Protein AF-A0A9P0D2A8-F1 (afdb_monomer_lite)

Foldseek 3Di:
DDDPDVVNVVQLQQKKKKFFPVDPQSFADPVRVVLLVVQVVVVLVVQVVVCVVPVDDRWDWDDWDDDPRIIITGTPDVVNVVVCQVVQQVDCSDDPTRIGMDRPVPRPDPPPDPDDDDDPDDD

Organism: NCBI:txid3402493

Structure (mmCIF, N/CA/C/O backbone):
data_AF-A0A9P0D2A8-F1
#
_entry.id   AF-A0A9P0D2A8-F1
#
loop_
_atom_site.group_PDB
_atom_site.id
_atom_site.type_symbol
_atom_site.label_atom_id
_atom_site.label_alt_id
_atom_site.label_comp_id
_atom_site.label_asym_id
_atom_site.label_entity_id
_atom_site.label_seq_id
_atom_site.pdbx_PDB_ins_code
_atom_site.Cartn_x
_atom_site.Cartn_y
_atom_site.Cartn_z
_atom_site.occupancy
_atom_site.B_iso_or_equiv
_atom_site.auth_seq_id
_atom_site.auth_comp_id
_atom_site.auth_asym_id
_atom_site.auth_atom_id
_atom_site.pdbx_PDB_model_num
ATOM 1 N N . MET A 1 1 ? -17.948 19.117 -19.588 1.00 36.69 1 MET A N 1
ATOM 2 C CA . MET A 1 1 ? -17.422 17.749 -19.783 1.00 36.69 1 MET A CA 1
ATOM 3 C C . MET A 1 1 ? -15.926 17.794 -19.512 1.00 36.69 1 MET A C 1
ATOM 5 O O . MET A 1 1 ? -15.198 18.329 -20.334 1.00 36.69 1 MET A O 1
ATOM 9 N N . TYR A 1 2 ? -15.472 17.371 -18.329 1.00 42.59 2 TYR A N 1
ATOM 10 C CA . TYR A 1 2 ? -14.039 17.360 -18.018 1.00 42.59 2 TYR A CA 1
ATOM 11 C C . TYR A 1 2 ? -13.408 16.142 -18.688 1.00 42.59 2 TYR A C 1
ATOM 13 O O . TYR A 1 2 ? -13.686 15.008 -18.305 1.00 42.59 2 TYR A O 1
ATOM 21 N N . GLY A 1 3 ? -12.615 16.395 -19.729 1.00 40.88 3 GLY A N 1
ATOM 22 C CA . GLY A 1 3 ? -11.822 15.373 -20.392 1.00 40.88 3 GLY A CA 1
ATOM 23 C C . GLY A 1 3 ? -10.875 14.740 -19.384 1.00 40.88 3 GLY A C 1
ATOM 24 O O . GLY A 1 3 ? -10.001 15.411 -18.837 1.00 40.88 3 GLY A O 1
ATOM 25 N N . ILE A 1 4 ? -11.061 13.448 -19.130 1.00 48.88 4 ILE A N 1
ATOM 26 C CA . ILE A 1 4 ? -10.043 12.631 -18.484 1.00 48.88 4 ILE A CA 1
ATOM 27 C C . ILE A 1 4 ? -8.874 12.630 -19.465 1.00 48.88 4 ILE A C 1
ATOM 29 O O . ILE A 1 4 ? -8.938 12.004 -20.521 1.00 48.88 4 ILE A O 1
ATOM 33 N N . SER A 1 5 ? -7.844 13.420 -19.166 1.00 49.03 5 SER A N 1
ATOM 34 C CA . SER A 1 5 ? -6.604 13.418 -19.934 1.00 49.03 5 SER A CA 1
ATOM 35 C C . SER A 1 5 ? -6.111 11.974 -20.017 1.00 49.03 5 SER A C 1
ATOM 37 O O . SER A 1 5 ? -5.998 11.306 -18.991 1.00 49.03 5 SER A O 1
ATOM 39 N N . TYR A 1 6 ? -5.827 11.471 -21.220 1.00 51.53 6 TYR A N 1
ATOM 40 C CA . TYR A 1 6 ? -5.400 10.082 -21.443 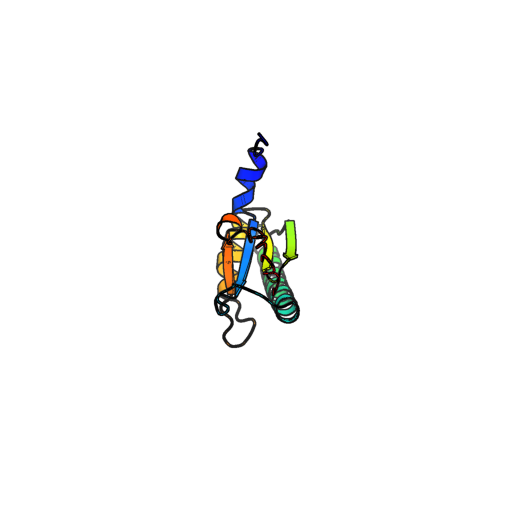1.00 51.53 6 TYR A CA 1
ATOM 41 C C . TYR A 1 6 ? -4.199 9.671 -20.566 1.00 51.53 6 TYR A C 1
ATOM 43 O O . TYR A 1 6 ? -4.053 8.502 -20.217 1.00 51.53 6 TYR A O 1
ATOM 51 N N . LYS A 1 7 ? -3.382 10.643 -20.131 1.00 51.72 7 LYS A N 1
ATOM 52 C CA . LYS A 1 7 ? -2.278 10.447 -19.176 1.00 51.72 7 LYS A CA 1
ATOM 53 C C . LYS A 1 7 ? -2.741 10.069 -17.758 1.00 51.72 7 LYS A C 1
ATOM 55 O O . LYS A 1 7 ? -2.049 9.315 -17.080 1.00 51.72 7 LYS A O 1
ATOM 60 N N . ASP A 1 8 ? -3.898 10.549 -17.306 1.00 52.25 8 ASP A N 1
ATOM 61 C CA . ASP A 1 8 ? -4.460 10.208 -15.989 1.00 52.25 8 ASP A CA 1
ATOM 62 C C . ASP A 1 8 ? -5.096 8.814 -15.987 1.00 52.25 8 ASP A C 1
ATOM 64 O O . ASP A 1 8 ? -4.896 8.047 -15.047 1.00 52.25 8 ASP A O 1
ATOM 68 N N . ALA A 1 9 ? -5.783 8.436 -17.070 1.00 54.41 9 ALA A N 1
ATOM 69 C CA . ALA A 1 9 ? -6.305 7.076 -17.230 1.00 54.41 9 ALA A CA 1
ATOM 70 C C . ALA A 1 9 ? -5.166 6.042 -17.286 1.00 54.41 9 ALA A C 1
ATOM 72 O O . ALA A 1 9 ? -5.228 4.998 -16.636 1.00 54.41 9 ALA A O 1
ATOM 73 N N . ALA A 1 10 ? -4.082 6.376 -17.994 1.00 54.44 10 ALA A N 1
ATOM 74 C CA . ALA A 1 10 ? -2.897 5.534 -18.098 1.00 54.44 10 ALA A CA 1
ATOM 75 C C . ALA A 1 10 ? -2.065 5.461 -16.808 1.00 54.44 10 ALA A C 1
ATOM 77 O O . ALA A 1 10 ? -1.194 4.616 -16.726 1.00 54.44 10 ALA A O 1
ATOM 78 N N . THR A 1 11 ? -2.301 6.295 -15.794 1.00 61.19 11 THR A N 1
ATOM 79 C CA . THR A 1 11 ? -1.578 6.211 -14.506 1.00 61.19 11 THR A CA 1
ATOM 80 C C . THR A 1 11 ? -2.476 5.801 -13.342 1.00 61.19 11 THR A C 1
ATOM 82 O O . THR A 1 11 ? -1.984 5.572 -12.239 1.00 61.19 11 THR A O 1
ATOM 85 N N . SER A 1 12 ? -3.786 5.638 -13.571 1.00 62.78 12 SER A N 1
ATOM 86 C CA . SER A 1 12 ? -4.730 5.193 -12.537 1.00 62.78 12 SER A CA 1
ATOM 87 C C . SER A 1 12 ? -4.403 3.795 -12.014 1.00 62.78 12 SER A C 1
ATOM 89 O O . SER A 1 12 ? -4.490 3.545 -10.817 1.00 62.78 12 SER A O 1
ATOM 91 N N . HIS A 1 13 ? -3.923 2.895 -12.879 1.00 69.12 13 HIS A N 1
ATOM 92 C CA . HIS A 1 13 ? -3.556 1.535 -12.473 1.00 69.12 13 HIS A CA 1
ATOM 93 C C . HIS A 1 13 ? -2.313 1.474 -11.566 1.00 69.12 13 HIS A C 1
ATOM 95 O O . HIS A 1 13 ? -2.138 0.484 -10.856 1.00 69.12 13 HIS A O 1
ATOM 101 N N . LEU A 1 14 ? -1.494 2.533 -11.555 1.00 75.69 14 LEU A N 1
ATOM 102 C CA . LEU A 1 14 ? -0.335 2.696 -10.670 1.00 75.69 14 LEU A CA 1
ATOM 103 C C . LEU A 1 14 ? -0.719 3.291 -9.306 1.00 75.69 14 LEU A C 1
ATOM 105 O O . LEU A 1 14 ? 0.092 3.293 -8.378 1.00 75.69 14 LEU A O 1
ATOM 109 N N . LYS A 1 15 ? -1.951 3.802 -9.170 1.00 80.12 15 LYS A N 1
ATOM 110 C CA . LYS A 1 15 ? -2.509 4.303 -7.913 1.00 80.12 15 LYS A CA 1
ATOM 111 C C . LYS A 1 15 ? -3.198 3.150 -7.195 1.00 80.12 15 LYS A C 1
ATOM 113 O O . LYS A 1 15 ? -4.238 2.640 -7.615 1.00 80.12 15 LYS A O 1
ATOM 118 N N . VAL A 1 16 ? -2.633 2.760 -6.067 1.00 83.12 16 VAL A N 1
ATOM 119 C CA . VAL A 1 16 ? -3.152 1.671 -5.249 1.00 83.12 16 VAL A CA 1
ATOM 120 C C . VAL A 1 16 ? -3.388 2.107 -3.821 1.00 83.12 16 VAL A C 1
ATOM 122 O O . VAL A 1 16 ? -2.845 3.104 -3.347 1.00 83.12 16 VAL A O 1
ATOM 125 N N . ALA A 1 17 ? -4.220 1.352 -3.126 1.00 82.38 17 ALA A N 1
ATOM 126 C CA . ALA A 1 17 ? -4.460 1.533 -1.715 1.00 82.38 17 ALA A CA 1
ATOM 127 C C . ALA A 1 17 ? -4.112 0.265 -0.951 1.00 82.38 17 ALA A C 1
ATOM 129 O O . ALA A 1 17 ? -4.448 -0.845 -1.358 1.00 82.38 17 ALA A O 1
ATOM 130 N N . ILE A 1 18 ? -3.438 0.460 0.172 1.00 82.50 18 ILE A N 1
ATOM 131 C CA . ILE A 1 18 ? -3.150 -0.564 1.156 1.00 82.50 18 ILE A CA 1
ATOM 132 C C . ILE A 1 18 ? -4.288 -0.521 2.174 1.00 82.50 18 ILE A C 1
ATOM 134 O O . ILE A 1 18 ? -4.546 0.525 2.778 1.00 82.50 18 ILE A O 1
ATOM 138 N N . ILE A 1 19 ? -4.973 -1.650 2.335 1.00 80.38 19 ILE A N 1
ATOM 139 C CA . ILE A 1 19 ? -6.112 -1.808 3.240 1.00 80.38 19 ILE A CA 1
ATOM 140 C C . ILE A 1 19 ? -5.915 -3.005 4.165 1.00 80.38 19 ILE A C 1
ATOM 142 O O . ILE A 1 19 ? -5.250 -3.983 3.816 1.00 80.38 19 ILE A O 1
ATOM 146 N N . ASP A 1 20 ? -6.532 -2.939 5.339 1.00 82.31 20 ASP A N 1
ATOM 147 C CA . ASP A 1 20 ? -6.605 -4.063 6.269 1.00 82.31 20 ASP A CA 1
ATOM 148 C C . ASP A 1 20 ? -7.877 -4.879 6.006 1.00 82.31 20 ASP A C 1
ATOM 150 O O . ASP A 1 20 ? -8.975 -4.458 6.363 1.00 82.31 20 ASP A O 1
ATOM 154 N N . LYS A 1 21 ? -7.735 -6.065 5.404 1.00 75.81 21 LYS A N 1
ATOM 155 C CA . LYS A 1 21 ? -8.848 -6.975 5.090 1.00 75.81 21 LYS A CA 1
ATOM 156 C C . LYS A 1 21 ? -9.537 -7.522 6.344 1.00 75.81 21 LYS A C 1
ATOM 158 O O . LYS A 1 21 ? -10.661 -8.007 6.247 1.00 75.81 21 LYS A O 1
ATOM 163 N N . THR A 1 22 ? -8.900 -7.459 7.516 1.00 71.88 22 THR A N 1
ATOM 164 C CA . THR A 1 22 ? -9.576 -7.842 8.767 1.00 71.88 22 THR A CA 1
ATOM 165 C C . THR A 1 22 ? -10.629 -6.833 9.199 1.00 71.88 22 THR A C 1
ATOM 167 O O . THR A 1 22 ? -11.540 -7.178 9.949 1.00 71.88 22 THR A O 1
ATOM 170 N N . ASN A 1 23 ? -10.540 -5.602 8.697 1.00 68.00 23 ASN A N 1
ATOM 171 C CA . ASN A 1 23 ? -11.551 -4.590 8.903 1.00 68.00 23 ASN A CA 1
ATOM 172 C C . ASN A 1 23 ? -12.539 -4.617 7.721 1.00 68.00 23 ASN A C 1
ATOM 174 O O . ASN A 1 23 ? -12.105 -4.450 6.580 1.00 68.00 23 ASN A O 1
ATOM 178 N N . PRO A 1 24 ? -13.860 -4.756 7.949 1.00 64.69 24 PRO A N 1
ATOM 179 C CA . PRO A 1 24 ? -14.854 -4.720 6.871 1.00 64.69 24 PRO A CA 1
ATOM 180 C C . PRO A 1 24 ? -14.833 -3.411 6.065 1.00 64.69 24 PRO A C 1
ATOM 182 O O . PRO A 1 24 ? -15.300 -3.380 4.931 1.00 64.69 24 PRO A O 1
ATOM 185 N N . TYR A 1 25 ? -14.252 -2.343 6.619 1.00 64.56 25 TYR A N 1
ATOM 186 C CA . TYR A 1 25 ? -14.076 -1.053 5.950 1.00 64.56 25 TYR A CA 1
ATOM 187 C C . TYR A 1 25 ? -12.660 -0.825 5.401 1.00 64.56 25 TYR A C 1
ATOM 189 O O . TYR A 1 25 ? -12.375 0.258 4.895 1.00 64.56 25 TYR A O 1
ATOM 197 N N . GLY A 1 26 ? -11.745 -1.793 5.534 1.00 66.88 26 GLY A N 1
ATOM 198 C CA . GLY A 1 26 ? -10.365 -1.664 5.055 1.00 66.88 26 GLY A CA 1
ATOM 199 C C . GLY A 1 26 ? -9.507 -0.642 5.812 1.00 66.88 26 GLY A C 1
ATOM 200 O O . GLY A 1 26 ? -8.415 -0.311 5.353 1.00 66.88 26 GLY A O 1
ATOM 201 N N . LYS A 1 27 ? -9.999 -0.119 6.943 1.00 74.62 27 LYS A N 1
ATOM 202 C CA . LYS A 1 27 ? -9.416 1.029 7.650 1.00 74.62 27 LYS A CA 1
ATOM 203 C C . LYS A 1 27 ? -8.145 0.672 8.414 1.00 74.62 27 LYS A C 1
ATOM 205 O O . LYS A 1 27 ? -8.111 -0.287 9.185 1.00 74.62 27 LYS A O 1
ATOM 210 N N . ILE A 1 28 ? -7.146 1.530 8.263 1.00 73.75 28 ILE A N 1
ATOM 211 C CA . ILE A 1 28 ? -5.864 1.532 8.956 1.00 73.75 28 ILE A CA 1
ATOM 212 C C . ILE A 1 28 ? -5.805 2.807 9.806 1.00 73.75 28 ILE A C 1
ATOM 214 O O . ILE A 1 28 ? -5.717 3.921 9.280 1.00 73.75 28 ILE A O 1
ATOM 218 N N . THR A 1 29 ? -5.858 2.641 11.130 1.00 74.81 29 THR A N 1
ATOM 219 C CA . THR A 1 29 ? -5.688 3.743 12.090 1.00 74.81 29 THR A CA 1
ATOM 220 C C . THR A 1 29 ? -4.293 4.360 11.969 1.00 74.81 29 THR A C 1
ATOM 222 O O . THR A 1 29 ? -3.363 3.695 11.519 1.00 74.81 29 THR A O 1
ATOM 225 N N . ALA A 1 30 ? -4.119 5.614 12.397 1.00 75.31 30 ALA A N 1
ATOM 226 C CA . ALA A 1 30 ? -2.836 6.321 12.292 1.00 75.31 30 ALA A CA 1
ATOM 227 C C . ALA A 1 30 ? -1.671 5.569 12.974 1.00 75.31 30 ALA A C 1
ATOM 229 O O . ALA A 1 30 ? -0.571 5.488 12.440 1.00 75.31 30 ALA A O 1
ATOM 230 N N . GLU A 1 31 ? -1.918 4.933 14.122 1.00 78.25 31 GLU A N 1
ATOM 231 C CA . GLU A 1 31 ? -0.903 4.124 14.812 1.00 78.25 31 GLU A CA 1
ATOM 232 C C . GLU A 1 31 ? -0.473 2.907 13.981 1.00 78.25 31 GLU A C 1
ATOM 234 O O . GLU A 1 31 ? 0.714 2.596 13.874 1.00 78.25 31 GLU A O 1
ATOM 239 N N . ARG A 1 32 ? -1.437 2.230 13.343 1.00 77.38 32 ARG A N 1
ATOM 240 C CA . ARG A 1 32 ? -1.160 1.086 12.469 1.00 77.38 32 ARG A CA 1
ATOM 241 C C . ARG A 1 32 ? -0.500 1.527 11.173 1.00 77.38 32 ARG A C 1
ATOM 243 O O . ARG A 1 32 ? 0.379 0.824 10.691 1.00 77.38 32 ARG A O 1
ATOM 250 N N . GLU A 1 33 ? -0.870 2.685 10.636 1.00 79.38 33 GLU A N 1
ATOM 251 C CA . GLU A 1 33 ? -0.255 3.270 9.444 1.00 79.38 33 GLU A CA 1
ATOM 252 C C . GLU A 1 33 ? 1.249 3.459 9.642 1.00 79.38 33 GLU A C 1
ATOM 254 O O . GLU A 1 33 ? 2.021 3.039 8.784 1.00 79.38 33 GLU A O 1
ATOM 259 N N . ILE A 1 34 ? 1.676 4.009 10.783 1.00 81.25 34 ILE A N 1
ATOM 260 C CA . ILE A 1 34 ? 3.103 4.183 11.097 1.00 81.25 34 ILE A CA 1
ATOM 261 C C . ILE A 1 34 ? 3.831 2.832 11.053 1.00 81.25 34 ILE A C 1
ATOM 263 O O . ILE A 1 34 ? 4.922 2.733 10.489 1.00 81.25 34 ILE A O 1
ATOM 267 N N . LEU A 1 35 ? 3.213 1.769 11.576 1.00 83.00 35 LEU A N 1
ATOM 268 C CA . LEU A 1 35 ? 3.775 0.417 11.521 1.00 83.00 35 LEU A CA 1
ATOM 269 C C . LEU A 1 35 ? 3.851 -0.121 10.088 1.00 83.00 35 LEU A C 1
ATOM 271 O O . LEU A 1 35 ? 4.879 -0.693 9.709 1.00 83.00 35 LEU A O 1
ATOM 275 N N . VAL A 1 36 ? 2.797 0.079 9.284 1.00 81.88 36 VAL A N 1
ATOM 276 C CA . VAL A 1 36 ? 2.798 -0.301 7.862 1.00 81.88 36 VAL A CA 1
ATOM 277 C C . VAL A 1 36 ? 3.915 0.425 7.129 1.00 81.88 36 VAL A C 1
ATOM 279 O O . VAL A 1 36 ? 4.700 -0.199 6.418 1.00 81.88 36 VAL A O 1
ATOM 282 N N . LYS A 1 37 ? 4.015 1.734 7.343 1.00 82.31 37 LYS A N 1
ATOM 283 C CA . LYS A 1 37 ? 4.999 2.609 6.723 1.00 82.31 37 LYS A CA 1
ATOM 284 C C . LYS A 1 37 ? 6.425 2.187 7.060 1.00 82.31 37 LYS A C 1
ATOM 286 O O . LYS A 1 37 ? 7.221 1.992 6.145 1.00 82.31 37 LYS A O 1
ATOM 291 N N . ASN A 1 38 ? 6.730 1.988 8.339 1.00 84.25 38 ASN A N 1
ATOM 292 C CA . ASN A 1 38 ? 8.063 1.585 8.787 1.00 84.25 38 ASN A CA 1
ATOM 293 C C . ASN A 1 38 ? 8.449 0.199 8.263 1.00 84.25 38 ASN A C 1
ATOM 295 O O . ASN A 1 38 ? 9.572 -0.000 7.810 1.00 84.25 38 ASN A O 1
ATOM 299 N N . THR A 1 39 ? 7.511 -0.749 8.275 1.00 85.25 39 THR A N 1
ATOM 300 C CA . THR A 1 39 ? 7.768 -2.114 7.797 1.00 85.25 39 THR A CA 1
ATOM 301 C C . THR A 1 39 ? 7.968 -2.143 6.285 1.00 85.25 39 THR A C 1
ATOM 303 O O . THR A 1 39 ? 8.874 -2.817 5.795 1.00 85.25 39 THR A O 1
ATOM 306 N N . LEU A 1 40 ? 7.156 -1.392 5.535 1.00 83.00 40 LEU A N 1
ATOM 307 C CA . LEU A 1 40 ? 7.304 -1.299 4.088 1.00 83.00 40 LEU A CA 1
ATOM 308 C C . LEU A 1 40 ? 8.610 -0.594 3.709 1.00 83.00 40 LEU A C 1
ATOM 310 O O . LEU A 1 40 ? 9.288 -1.060 2.802 1.00 83.00 40 LEU A O 1
ATOM 314 N N . MET A 1 41 ? 8.987 0.475 4.417 1.00 82.00 41 MET A N 1
ATOM 315 C CA . MET A 1 41 ? 10.273 1.154 4.217 1.00 82.00 41 MET A CA 1
ATOM 316 C C . MET A 1 41 ? 11.452 0.224 4.509 1.00 82.00 41 MET A C 1
ATOM 318 O O . MET A 1 41 ? 12.358 0.133 3.693 1.00 82.00 41 MET A O 1
ATOM 322 N N . ALA A 1 42 ? 11.402 -0.560 5.588 1.00 85.31 42 ALA A N 1
ATOM 323 C CA . ALA A 1 42 ? 12.449 -1.535 5.888 1.00 85.31 42 ALA A CA 1
ATOM 324 C C . ALA A 1 42 ? 12.582 -2.625 4.804 1.00 85.31 42 ALA A C 1
ATOM 326 O O . ALA A 1 42 ? 13.690 -3.042 4.466 1.00 85.31 42 ALA A O 1
ATOM 327 N N . GLU A 1 43 ? 11.472 -3.106 4.238 1.00 83.88 43 GLU A N 1
ATOM 328 C CA . GLU A 1 43 ? 11.508 -4.062 3.119 1.00 83.88 43 GLU A CA 1
ATOM 329 C C . GLU A 1 43 ? 11.937 -3.422 1.796 1.00 83.88 43 GLU A C 1
ATOM 331 O O . GLU A 1 43 ? 12.600 -4.075 0.980 1.00 83.88 43 GLU A O 1
ATOM 336 N N . LEU A 1 44 ? 11.588 -2.152 1.590 1.00 82.81 44 LEU A N 1
ATOM 337 C CA . LEU A 1 44 ? 12.061 -1.363 0.464 1.00 82.81 44 LEU A CA 1
ATOM 338 C C . LEU A 1 44 ? 13.578 -1.201 0.540 1.00 82.81 44 LEU A C 1
ATOM 340 O O . LEU A 1 44 ? 14.250 -1.550 -0.423 1.00 82.81 44 LEU A O 1
ATOM 344 N N . ASP A 1 45 ? 14.121 -0.797 1.689 1.00 82.50 45 ASP A N 1
ATOM 345 C CA . ASP A 1 45 ? 15.564 -0.663 1.910 1.00 82.50 45 ASP A CA 1
ATOM 346 C C . ASP A 1 45 ? 16.297 -1.981 1.650 1.00 82.50 45 ASP A C 1
ATOM 348 O O . ASP A 1 45 ? 17.272 -2.008 0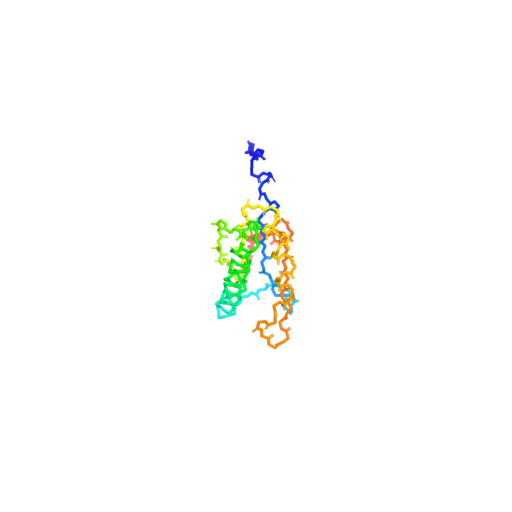.903 1.00 82.50 45 ASP A O 1
ATOM 352 N N . LYS A 1 46 ? 15.794 -3.112 2.166 1.00 82.38 46 LYS A N 1
ATOM 353 C CA . LYS A 1 46 ? 16.368 -4.436 1.856 1.00 82.38 46 LYS A CA 1
ATOM 354 C C . LYS A 1 46 ? 16.365 -4.732 0.358 1.00 82.38 46 LYS A C 1
ATOM 356 O O . LYS A 1 46 ? 17.335 -5.278 -0.165 1.00 82.38 46 LYS A O 1
ATOM 361 N N . THR A 1 47 ? 15.276 -4.396 -0.328 1.00 79.12 47 THR A N 1
ATOM 362 C CA . THR A 1 47 ? 15.150 -4.625 -1.771 1.00 79.12 47 THR A CA 1
ATOM 363 C C . THR A 1 47 ? 16.087 -3.715 -2.552 1.00 79.12 47 THR A C 1
ATOM 365 O O . THR A 1 47 ? 16.733 -4.190 -3.477 1.00 79.12 47 THR A O 1
ATOM 368 N N . VAL A 1 48 ? 16.215 -2.444 -2.172 1.00 77.94 48 VAL A N 1
ATOM 369 C CA . VAL A 1 48 ? 17.145 -1.485 -2.782 1.00 77.94 48 VAL A CA 1
ATOM 370 C C . VAL A 1 48 ? 18.586 -1.942 -2.573 1.00 77.94 48 VAL A C 1
ATOM 372 O O . VAL A 1 48 ? 19.356 -1.970 -3.529 1.00 77.94 48 VAL A O 1
ATOM 375 N N . LEU A 1 49 ? 18.948 -2.389 -1.369 1.00 77.31 49 LEU A N 1
ATOM 376 C CA . LEU A 1 49 ? 20.272 -2.947 -1.078 1.00 77.31 49 LEU A CA 1
ATOM 377 C C . LEU A 1 49 ? 20.563 -4.190 -1.936 1.00 77.31 49 LEU A C 1
ATOM 379 O O . LEU A 1 49 ? 21.647 -4.316 -2.501 1.00 77.31 49 LEU A O 1
ATOM 383 N N . TYR A 1 50 ? 19.584 -5.080 -2.113 1.00 73.31 50 TYR A N 1
ATOM 384 C CA . TYR A 1 50 ? 19.732 -6.260 -2.974 1.00 73.31 50 TYR A CA 1
ATOM 385 C C . TYR A 1 50 ? 19.780 -5.908 -4.476 1.00 73.31 50 TYR A C 1
ATOM 387 O O . TYR A 1 50 ? 20.558 -6.480 -5.242 1.00 73.31 50 TYR A O 1
ATOM 395 N N . ALA A 1 51 ? 18.994 -4.922 -4.905 1.00 68.50 51 ALA A N 1
ATOM 396 C CA . ALA A 1 51 ? 18.985 -4.351 -6.254 1.00 68.50 51 ALA A CA 1
ATOM 397 C C . ALA A 1 51 ? 20.206 -3.457 -6.538 1.00 68.50 51 ALA A C 1
ATOM 399 O O . ALA A 1 51 ? 20.469 -3.101 -7.675 1.00 68.50 51 ALA A O 1
ATOM 400 N N . SER A 1 52 ? 20.989 -3.103 -5.522 1.00 60.53 52 SER A N 1
ATOM 401 C CA . SER A 1 52 ? 22.315 -2.508 -5.724 1.00 60.53 52 SER A CA 1
ATOM 402 C C . SER A 1 52 ? 23.327 -3.577 -6.156 1.00 60.53 52 SER A C 1
ATOM 404 O O . SER A 1 52 ? 24.321 -3.276 -6.810 1.00 60.53 52 SER A O 1
ATOM 406 N N . CYS A 1 53 ? 23.064 -4.837 -5.789 1.00 59.03 53 CYS A N 1
ATOM 407 C CA . CYS A 1 53 ? 23.931 -5.987 -6.032 1.00 59.03 53 CYS A CA 1
ATOM 408 C C . CYS A 1 53 ? 23.565 -6.739 -7.329 1.00 59.03 53 CYS A C 1
ATOM 410 O O . CYS A 1 53 ? 24.438 -7.240 -8.036 1.00 59.03 53 CYS A O 1
ATOM 412 N N . SER A 1 54 ? 22.278 -6.778 -7.691 1.00 57.59 54 SER A N 1
ATOM 413 C CA . SER A 1 54 ? 21.796 -7.235 -9.005 1.00 57.59 54 SER A CA 1
ATOM 414 C C . SER A 1 54 ? 21.470 -6.014 -9.863 1.00 57.59 54 SER A C 1
ATOM 416 O O . SER A 1 54 ? 20.879 -5.093 -9.340 1.00 57.59 54 SER A O 1
ATOM 418 N N . LYS A 1 55 ? 21.794 -5.958 -11.161 1.00 61.19 55 LYS A N 1
ATOM 419 C CA . LYS A 1 55 ? 21.492 -4.805 -12.055 1.00 61.19 55 LYS A CA 1
ATOM 420 C C . LYS A 1 55 ? 19.981 -4.572 -12.316 1.00 61.19 55 LYS A C 1
ATOM 422 O O . LYS A 1 55 ? 19.587 -4.153 -13.402 1.00 61.19 55 LYS A O 1
ATOM 427 N N . THR A 1 56 ? 19.128 -4.896 -11.356 1.00 66.19 56 THR A N 1
ATOM 428 C CA . THR A 1 56 ? 17.675 -4.787 -11.400 1.00 66.19 56 THR A CA 1
ATOM 429 C C . THR A 1 56 ? 17.277 -3.397 -10.918 1.00 66.19 56 THR A C 1
ATOM 431 O O . THR A 1 56 ? 17.779 -2.927 -9.900 1.00 66.19 56 THR A O 1
ATOM 434 N N . LYS A 1 57 ? 16.374 -2.717 -11.631 1.00 70.12 57 LYS A N 1
ATOM 435 C CA . LYS A 1 57 ? 15.881 -1.398 -11.212 1.00 70.12 57 LYS A CA 1
ATOM 436 C C . LYS A 1 57 ? 15.163 -1.533 -9.854 1.00 70.12 57 LYS A C 1
ATOM 438 O O . LYS A 1 57 ? 14.293 -2.399 -9.737 1.00 70.12 57 LYS A O 1
ATOM 443 N N . PRO A 1 58 ? 15.503 -0.724 -8.835 1.00 72.94 58 PRO A N 1
ATOM 444 C CA . PRO A 1 58 ? 14.790 -0.758 -7.566 1.00 72.94 58 PRO A CA 1
ATOM 445 C C . PRO A 1 58 ? 13.348 -0.252 -7.745 1.00 72.94 58 PRO A C 1
ATOM 447 O O . PRO A 1 58 ? 13.110 0.586 -8.618 1.00 72.94 58 PRO A O 1
ATOM 450 N N . PRO A 1 59 ? 12.393 -0.722 -6.926 1.00 77.50 59 PRO A N 1
ATOM 451 C CA . PRO A 1 59 ? 11.030 -0.200 -6.938 1.00 77.50 59 PRO A CA 1
ATOM 452 C C . PRO A 1 59 ? 11.000 1.279 -6.511 1.00 77.50 59 PRO A C 1
ATOM 454 O O . PRO A 1 59 ? 11.606 1.649 -5.504 1.00 77.50 59 PRO A O 1
ATOM 457 N N . ILE A 1 60 ? 10.293 2.125 -7.269 1.00 77.94 60 ILE A N 1
ATOM 458 C CA . ILE A 1 60 ? 10.218 3.582 -7.070 1.00 77.94 60 ILE A CA 1
ATOM 459 C C . ILE A 1 60 ? 8.769 4.009 -6.819 1.00 77.94 60 ILE A C 1
ATOM 461 O O . ILE A 1 60 ? 7.881 3.826 -7.654 1.00 77.94 60 ILE A O 1
ATOM 465 N N . PHE A 1 61 ? 8.528 4.652 -5.677 1.00 80.62 61 PHE A N 1
ATOM 466 C CA . PHE A 1 61 ? 7.229 5.231 -5.335 1.00 80.62 61 PHE A CA 1
ATOM 467 C C . PHE A 1 61 ? 7.245 6.743 -5.558 1.00 80.62 61 PHE A C 1
ATOM 469 O O . PHE A 1 61 ? 8.136 7.431 -5.065 1.00 80.62 61 PHE A O 1
ATOM 476 N N . ARG A 1 62 ? 6.242 7.275 -6.265 1.00 77.00 62 ARG A N 1
ATOM 477 C CA . ARG A 1 62 ? 6.098 8.725 -6.479 1.00 77.00 62 ARG A CA 1
ATOM 478 C C . ARG A 1 62 ? 5.493 9.434 -5.283 1.00 77.00 62 ARG A C 1
ATOM 480 O O . ARG A 1 62 ? 5.965 10.489 -4.883 1.00 77.00 62 ARG A O 1
ATOM 487 N N . PHE A 1 63 ? 4.405 8.878 -4.759 1.00 76.88 63 PHE A N 1
ATOM 488 C CA . PHE A 1 63 ? 3.628 9.517 -3.706 1.00 76.88 63 PHE A CA 1
ATOM 489 C C . PHE A 1 63 ? 3.109 8.498 -2.713 1.00 76.88 63 PHE A C 1
ATOM 491 O O . PHE A 1 63 ? 2.638 7.420 -3.085 1.00 76.88 63 PHE A O 1
ATOM 498 N N . TRP A 1 64 ? 3.136 8.904 -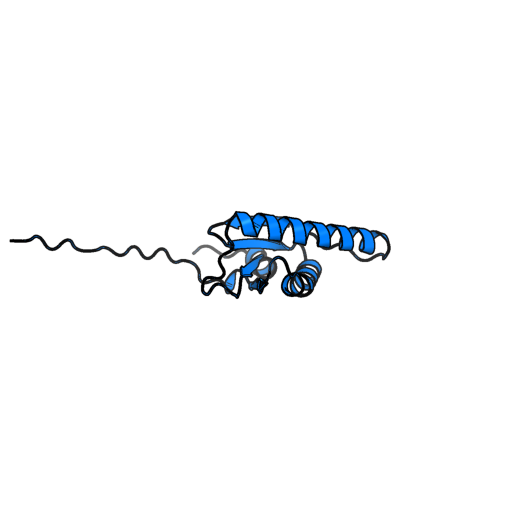1.450 1.00 77.62 64 TRP A N 1
ATOM 499 C CA . TRP A 1 64 ? 2.518 8.181 -0.359 1.00 77.62 64 TRP A CA 1
ATOM 500 C C . TRP A 1 64 ? 1.632 9.139 0.419 1.00 77.62 64 TRP A C 1
ATOM 502 O O . TRP A 1 64 ? 2.072 10.212 0.829 1.00 77.62 64 TRP A O 1
ATOM 512 N N . THR A 1 65 ? 0.364 8.790 0.580 1.00 78.25 65 THR A N 1
ATOM 513 C CA . THR A 1 65 ? -0.603 9.648 1.260 1.00 78.25 65 THR A CA 1
ATOM 514 C C . THR A 1 65 ? -1.527 8.794 2.098 1.00 78.25 65 THR A C 1
ATOM 516 O O . THR A 1 65 ? -2.168 7.881 1.585 1.00 78.25 65 THR A O 1
ATOM 519 N N . HIS A 1 66 ? -1.649 9.120 3.376 1.00 75.06 66 HIS A N 1
ATOM 520 C CA . HIS A 1 66 ? -2.699 8.582 4.227 1.00 75.06 66 HIS A CA 1
ATOM 521 C C . HIS A 1 66 ? -3.847 9.580 4.289 1.00 75.06 66 HIS A C 1
ATOM 523 O O . HIS A 1 66 ? -3.646 10.771 4.520 1.00 75.06 66 HIS A O 1
ATOM 529 N N . SER A 1 67 ? -5.054 9.121 3.974 1.00 67.06 67 SER A N 1
ATOM 530 C CA . SER A 1 67 ? -6.242 9.968 4.007 1.00 67.06 67 SER A CA 1
ATOM 531 C C . SER A 1 67 ? -7.473 9.123 4.291 1.00 67.06 67 SER A C 1
ATOM 533 O O . SER A 1 67 ? -7.732 8.143 3.591 1.00 67.06 67 SER A O 1
ATOM 535 N N . GLY A 1 68 ? -8.235 9.510 5.317 1.00 64.56 68 GLY A N 1
ATOM 536 C CA . GLY A 1 68 ? -9.479 8.834 5.690 1.00 64.56 68 GLY A CA 1
ATOM 537 C C . GLY A 1 68 ? -9.271 7.390 6.145 1.00 64.56 68 GLY A C 1
ATOM 538 O O . GLY A 1 68 ? -10.059 6.530 5.769 1.00 64.56 68 GLY A O 1
ATOM 539 N N . GLU A 1 69 ? -8.200 7.127 6.905 1.00 71.56 69 GLU A N 1
ATOM 540 C CA . GLU A 1 69 ? -7.846 5.786 7.401 1.00 71.56 69 GLU A CA 1
ATOM 541 C C . GLU A 1 69 ? -7.470 4.797 6.280 1.00 71.56 69 GLU A C 1
ATOM 543 O O . GLU A 1 69 ? -7.486 3.588 6.480 1.00 71.56 69 GLU A O 1
ATOM 548 N N . ILE A 1 70 ? -7.125 5.291 5.088 1.00 73.69 70 ILE A N 1
ATOM 549 C CA . ILE A 1 70 ? -6.657 4.476 3.964 1.00 73.69 70 ILE A CA 1
ATOM 550 C C . ILE A 1 70 ? -5.310 5.009 3.495 1.00 73.69 70 ILE A C 1
ATOM 552 O O . ILE A 1 70 ? -5.113 6.214 3.311 1.00 73.69 70 ILE A O 1
ATOM 556 N N . MET A 1 71 ? -4.387 4.088 3.256 1.00 79.44 71 MET A N 1
ATOM 557 C CA . MET A 1 71 ? -3.028 4.393 2.849 1.00 79.44 71 MET A CA 1
ATOM 558 C C . MET A 1 71 ? -2.899 4.240 1.335 1.00 79.44 71 MET A C 1
ATOM 560 O O . MET A 1 71 ? -3.001 3.144 0.794 1.00 79.44 71 MET A O 1
ATOM 564 N N . ARG A 1 72 ? -2.716 5.354 0.631 1.00 83.38 72 ARG A N 1
ATOM 565 C CA . ARG A 1 72 ? -2.669 5.439 -0.832 1.00 83.38 72 ARG A CA 1
ATOM 566 C C . ARG A 1 72 ? -1.230 5.551 -1.296 1.00 83.38 72 ARG A C 1
ATOM 568 O O . ARG A 1 72 ? -0.493 6.411 -0.818 1.00 83.38 72 ARG A O 1
ATOM 575 N N . VAL A 1 73 ? -0.851 4.714 -2.249 1.00 82.56 73 VAL A N 1
ATOM 576 C CA . VAL A 1 73 ? 0.494 4.649 -2.820 1.00 82.56 73 VAL A CA 1
ATOM 577 C C . VAL A 1 73 ? 0.392 4.841 -4.322 1.00 82.56 73 VAL A C 1
ATOM 579 O O . VAL A 1 73 ? -0.449 4.229 -4.975 1.00 82.56 73 VAL A O 1
ATOM 582 N N . THR A 1 74 ? 1.240 5.699 -4.875 1.00 82.38 74 THR A N 1
ATOM 583 C CA . THR A 1 74 ? 1.397 5.840 -6.325 1.00 82.38 74 THR A CA 1
ATOM 584 C C . THR A 1 74 ? 2.747 5.269 -6.723 1.00 82.38 74 THR A C 1
ATOM 586 O O . THR A 1 74 ? 3.787 5.815 -6.344 1.00 82.38 74 THR A O 1
ATOM 589 N N . CYS A 1 75 ? 2.725 4.168 -7.463 1.00 81.94 75 CYS A N 1
ATOM 590 C CA . CYS A 1 75 ? 3.908 3.557 -8.058 1.00 81.94 75 CYS A CA 1
ATOM 591 C C . CYS A 1 75 ? 4.380 4.389 -9.265 1.00 81.94 75 CYS A C 1
ATOM 593 O O . CYS A 1 75 ? 3.562 5.019 -9.937 1.00 81.94 75 CYS A O 1
ATOM 595 N N . ASP A 1 76 ? 5.689 4.434 -9.524 1.00 80.75 76 ASP A N 1
ATOM 596 C CA . ASP A 1 76 ? 6.235 5.081 -10.731 1.00 80.75 76 ASP A CA 1
ATOM 597 C C . ASP A 1 76 ? 6.098 4.188 -11.973 1.00 80.75 76 ASP A C 1
ATOM 599 O O . ASP A 1 76 ? 5.857 4.689 -13.069 1.00 80.75 76 ASP A O 1
ATOM 603 N N . ASP A 1 77 ? 6.205 2.870 -11.784 1.00 80.31 77 ASP A N 1
ATOM 604 C CA . ASP A 1 77 ? 6.167 1.864 -12.843 1.00 80.31 77 ASP A CA 1
ATOM 605 C C . ASP A 1 77 ? 5.427 0.582 -12.415 1.00 80.31 77 ASP A C 1
ATOM 607 O O . ASP A 1 77 ? 5.200 0.325 -11.226 1.00 80.31 77 ASP A O 1
ATOM 611 N N . ASP A 1 78 ? 5.037 -0.230 -13.404 1.00 78.94 78 ASP A N 1
ATOM 612 C CA . ASP A 1 78 ? 4.349 -1.508 -13.188 1.00 78.94 78 ASP A CA 1
ATOM 613 C C . ASP A 1 78 ? 5.200 -2.517 -12.408 1.00 78.94 78 ASP A C 1
ATOM 615 O O . ASP A 1 78 ? 4.666 -3.276 -11.603 1.00 78.94 78 ASP A O 1
ATOM 619 N N . LEU A 1 79 ? 6.528 -2.488 -12.563 1.00 80.81 79 LEU A N 1
ATOM 620 C CA . LEU A 1 79 ? 7.437 -3.355 -11.803 1.00 80.81 79 LEU A CA 1
ATOM 621 C C . LEU A 1 79 ? 7.353 -3.060 -10.302 1.00 80.81 79 LEU A C 1
ATOM 623 O O . LEU A 1 79 ? 7.303 -3.972 -9.475 1.00 80.81 79 LEU A O 1
ATOM 627 N N . THR A 1 80 ? 7.277 -1.780 -9.940 1.00 81.12 80 THR A N 1
ATOM 628 C CA . THR A 1 80 ? 7.061 -1.351 -8.558 1.00 81.12 80 THR A CA 1
ATOM 629 C C . THR A 1 80 ? 5.698 -1.806 -8.043 1.00 81.12 80 THR A C 1
ATOM 631 O O . THR A 1 80 ? 5.585 -2.237 -6.893 1.00 81.12 80 THR A O 1
ATOM 634 N N . LEU A 1 81 ? 4.663 -1.741 -8.883 1.00 81.56 81 LEU A N 1
ATOM 635 C CA . LEU A 1 81 ? 3.324 -2.219 -8.546 1.00 81.56 81 LEU A CA 1
ATOM 636 C C . LEU A 1 81 ? 3.310 -3.734 -8.291 1.00 81.56 81 LEU A C 1
ATOM 638 O O . LEU A 1 81 ? 2.706 -4.183 -7.315 1.00 81.56 81 LEU A O 1
ATOM 642 N N . GLU A 1 82 ? 3.963 -4.523 -9.143 1.00 82.56 82 GLU A N 1
ATOM 643 C CA . GLU A 1 82 ? 4.087 -5.975 -8.981 1.00 82.56 82 GLU A CA 1
ATOM 644 C C . GLU A 1 82 ? 4.877 -6.337 -7.725 1.00 82.56 82 GLU A C 1
ATOM 646 O O . GLU A 1 82 ? 4.419 -7.161 -6.929 1.00 82.56 82 GLU A O 1
ATOM 651 N N . TRP A 1 83 ? 6.007 -5.667 -7.487 1.00 84.50 83 TRP A N 1
ATOM 652 C CA . TRP A 1 83 ? 6.781 -5.845 -6.260 1.00 84.50 83 TRP A CA 1
ATOM 653 C C . TRP A 1 83 ? 5.921 -5.573 -5.025 1.00 84.50 83 TRP A C 1
ATOM 655 O O . TRP A 1 83 ? 5.895 -6.380 -4.094 1.00 84.50 83 TRP A O 1
ATOM 665 N N . LEU A 1 84 ? 5.159 -4.476 -5.041 1.00 83.00 84 LEU A N 1
ATOM 666 C CA . LEU A 1 84 ? 4.280 -4.108 -3.940 1.00 83.00 84 LEU A CA 1
ATOM 667 C C . LEU A 1 84 ? 3.194 -5.179 -3.741 1.00 83.00 84 LEU A C 1
ATOM 669 O O . LEU A 1 84 ? 3.003 -5.640 -2.615 1.00 83.00 84 LEU A O 1
ATOM 673 N N . LYS A 1 85 ? 2.547 -5.641 -4.823 1.00 81.75 85 LYS A N 1
ATOM 674 C CA . LYS A 1 85 ? 1.539 -6.722 -4.814 1.00 81.75 85 LYS A CA 1
ATOM 675 C C . LYS A 1 85 ? 2.047 -8.028 -4.230 1.00 81.75 85 LYS A C 1
ATOM 677 O O . LYS A 1 85 ? 1.280 -8.712 -3.562 1.00 81.75 85 LYS A O 1
ATOM 682 N N . ILE A 1 86 ? 3.309 -8.365 -4.462 1.00 82.62 86 ILE A N 1
ATOM 683 C CA . ILE A 1 86 ? 3.929 -9.570 -3.907 1.00 82.62 86 ILE A CA 1
ATOM 684 C C . ILE A 1 86 ? 4.288 -9.346 -2.439 1.00 82.62 86 ILE A C 1
ATOM 686 O O . ILE A 1 86 ? 4.025 -10.202 -1.598 1.00 82.62 86 ILE A O 1
ATOM 690 N N . LYS A 1 87 ? 4.875 -8.194 -2.106 1.00 82.50 87 LYS A N 1
ATOM 691 C CA . LYS A 1 87 ? 5.432 -7.950 -0.776 1.00 82.50 87 LYS A CA 1
ATOM 692 C C . LYS A 1 87 ? 4.383 -7.636 0.270 1.00 82.50 87 LYS A C 1
ATOM 694 O O . LYS A 1 87 ? 4.387 -8.289 1.307 1.00 82.50 87 LYS A O 1
ATOM 699 N N . VAL A 1 88 ? 3.465 -6.707 0.022 1.00 81.50 88 VAL A N 1
ATOM 700 C CA . VAL A 1 88 ? 2.471 -6.276 1.022 1.00 81.50 88 VAL A CA 1
ATOM 701 C C . VAL A 1 88 ? 1.669 -7.425 1.649 1.00 81.50 88 VAL A C 1
ATOM 703 O O . VAL A 1 88 ? 1.597 -7.443 2.876 1.00 81.50 88 VAL A O 1
ATOM 706 N N . PRO A 1 89 ? 1.123 -8.413 0.907 1.00 79.06 89 PRO A N 1
ATOM 707 C CA . PRO A 1 89 ? 0.408 -9.528 1.535 1.00 79.06 89 PRO A CA 1
ATOM 708 C C . PRO A 1 89 ? 1.320 -10.467 2.339 1.00 79.06 89 PRO A C 1
ATOM 710 O O . PRO A 1 89 ? 0.836 -11.200 3.198 1.00 79.06 89 PRO A O 1
ATOM 713 N N . THR A 1 90 ? 2.637 -10.444 2.101 1.00 79.38 90 THR A N 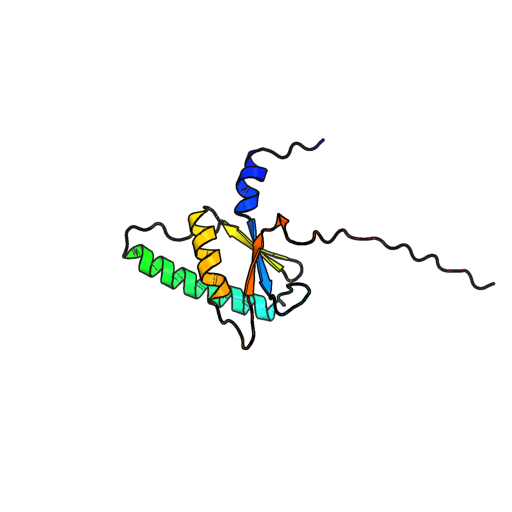1
ATOM 714 C CA . THR A 1 90 ? 3.612 -11.200 2.908 1.00 79.38 90 THR A CA 1
ATOM 715 C C . THR A 1 90 ? 4.008 -10.476 4.197 1.00 79.38 90 THR A C 1
ATOM 717 O O . THR A 1 90 ? 4.571 -11.102 5.098 1.00 79.38 90 THR A O 1
ATOM 720 N N . LEU A 1 91 ? 3.697 -9.179 4.329 1.00 73.75 91 LEU A N 1
ATOM 721 C CA . LEU A 1 91 ? 4.037 -8.398 5.516 1.00 73.75 91 LEU A CA 1
ATOM 722 C C . LEU A 1 91 ? 3.102 -8.744 6.674 1.00 73.75 91 LEU A C 1
ATOM 724 O O . LEU A 1 91 ? 1.933 -8.362 6.709 1.00 73.75 91 LEU A O 1
ATOM 728 N N . LYS A 1 92 ? 3.651 -9.422 7.681 1.00 72.31 92 LYS A N 1
ATOM 729 C CA . LYS A 1 92 ? 2.978 -9.653 8.963 1.00 72.31 92 LYS A CA 1
ATOM 730 C C . LYS A 1 92 ? 3.311 -8.515 9.922 1.00 72.31 92 LYS A C 1
ATOM 732 O O . LYS A 1 92 ? 4.231 -8.624 10.723 1.00 72.31 92 LYS A O 1
ATOM 737 N N . ILE A 1 93 ? 2.577 -7.413 9.799 1.00 76.31 93 ILE A N 1
ATOM 738 C CA . ILE A 1 93 ? 2.876 -6.160 10.514 1.00 76.31 93 ILE A CA 1
ATOM 739 C C . ILE A 1 93 ? 2.387 -6.205 11.970 1.00 76.31 93 ILE A C 1
ATOM 741 O O . ILE A 1 93 ? 3.083 -5.756 12.873 1.00 76.31 93 ILE A O 1
ATOM 745 N N . TRP A 1 94 ? 1.219 -6.805 12.220 1.00 76.50 94 TRP A N 1
ATOM 746 C CA . TRP A 1 94 ? 0.728 -7.117 13.568 1.00 76.50 94 TRP A CA 1
ATOM 747 C C . TRP A 1 94 ? 0.013 -8.470 13.599 1.00 76.50 94 TRP A C 1
ATOM 749 O O . TRP A 1 94 ? -0.311 -9.060 12.564 1.00 76.50 94 TRP A O 1
ATOM 759 N N . LYS A 1 95 ? -0.231 -8.990 14.807 1.00 70.69 95 LYS A N 1
ATOM 760 C CA . LYS A 1 95 ? -0.861 -10.299 15.009 1.00 70.69 95 LYS A CA 1
ATOM 761 C C . LYS A 1 95 ? -2.276 -10.300 14.418 1.00 70.69 95 LYS A C 1
ATOM 763 O O . LYS A 1 95 ? -3.140 -9.560 14.875 1.00 70.69 95 LYS A O 1
ATOM 768 N N . GLY A 1 96 ? -2.487 -11.133 13.401 1.00 67.00 96 GLY A N 1
ATOM 769 C CA . GLY A 1 96 ? -3.769 -11.269 12.706 1.00 67.00 96 GLY A CA 1
ATOM 770 C C . GLY A 1 96 ? -4.006 -10.272 11.570 1.00 67.00 96 GLY A C 1
ATOM 771 O O . GLY A 1 96 ? -5.020 -10.400 10.900 1.00 67.00 96 GLY A O 1
ATOM 772 N N . ALA A 1 97 ? -3.095 -9.328 11.304 1.00 71.50 97 ALA A N 1
ATOM 773 C CA . ALA A 1 97 ? -3.224 -8.395 10.183 1.00 71.50 97 ALA A CA 1
ATOM 774 C C . ALA A 1 97 ? -3.275 -9.138 8.845 1.00 71.50 97 ALA A C 1
ATOM 776 O O . ALA A 1 97 ? -2.380 -9.930 8.550 1.00 71.50 97 ALA A O 1
ATOM 777 N N . THR A 1 98 ? -4.271 -8.842 8.011 1.00 77.31 98 THR A N 1
ATOM 778 C CA . THR A 1 98 ? -4.296 -9.301 6.616 1.00 77.31 98 THR A CA 1
ATOM 779 C C . THR A 1 98 ? -4.312 -8.076 5.728 1.00 77.31 98 THR A C 1
ATOM 781 O O . THR A 1 98 ? -5.368 -7.557 5.377 1.00 77.31 98 THR A O 1
ATOM 784 N N . ILE A 1 99 ? -3.125 -7.581 5.402 1.00 80.50 99 ILE A N 1
ATOM 785 C CA . ILE A 1 99 ? -2.991 -6.386 4.581 1.00 80.50 99 ILE A CA 1
ATOM 786 C C . ILE A 1 99 ? -3.042 -6.792 3.111 1.00 80.50 99 ILE A C 1
ATOM 788 O O . ILE A 1 99 ? -2.439 -7.777 2.688 1.00 80.50 99 ILE A O 1
ATOM 792 N N . THR A 1 100 ? -3.808 -6.056 2.322 1.00 80.31 100 THR A N 1
ATOM 793 C CA . THR A 1 100 ? -3.967 -6.297 0.889 1.00 80.31 100 THR A CA 1
ATOM 794 C C . THR A 1 100 ? -3.887 -4.985 0.138 1.00 80.31 100 THR A C 1
ATOM 796 O O . THR A 1 100 ? -4.177 -3.916 0.675 1.00 80.31 100 THR A O 1
ATOM 799 N N . ILE A 1 101 ? -3.469 -5.086 -1.117 1.00 80.88 101 ILE A N 1
ATOM 800 C CA . ILE A 1 101 ? -3.478 -3.973 -2.049 1.00 80.88 101 ILE A CA 1
ATOM 801 C C . ILE A 1 101 ? -4.714 -4.088 -2.918 1.00 80.88 101 ILE A C 1
ATOM 803 O O . ILE A 1 101 ? -4.955 -5.130 -3.525 1.00 80.88 101 ILE A O 1
ATOM 807 N N . VAL A 1 102 ? -5.455 -2.998 -3.005 1.00 78.19 102 VAL A N 1
ATOM 808 C CA . VAL A 1 102 ? -6.578 -2.838 -3.925 1.00 78.19 102 VAL A CA 1
ATOM 809 C C . VAL A 1 102 ? -6.292 -1.678 -4.862 1.00 78.19 102 VAL A C 1
ATOM 811 O O . VAL A 1 102 ? -5.562 -0.742 -4.508 1.00 78.19 102 VAL A O 1
ATOM 814 N N . ARG A 1 103 ? -6.837 -1.721 -6.077 1.00 75.81 103 ARG A N 1
ATOM 815 C CA . ARG A 1 103 ? -6.743 -0.564 -6.970 1.00 75.81 103 ARG A CA 1
ATOM 816 C C . ARG A 1 103 ? -7.567 0.576 -6.393 1.00 75.81 103 ARG A C 1
ATOM 818 O O . ARG A 1 103 ? -8.605 0.360 -5.771 1.00 75.81 103 ARG A O 1
ATOM 825 N N . MET A 1 104 ? -7.118 1.807 -6.614 1.00 69.56 104 MET A N 1
ATOM 826 C CA . MET A 1 104 ? -7.845 2.976 -6.117 1.00 69.56 104 MET A CA 1
ATOM 827 C C . MET A 1 104 ? -9.263 3.071 -6.709 1.00 69.56 104 MET A C 1
ATOM 829 O O . MET A 1 104 ? -10.171 3.549 -6.036 1.00 69.56 104 MET A O 1
ATOM 833 N N . ASP A 1 105 ? -9.460 2.569 -7.930 1.00 66.06 105 ASP A N 1
ATOM 834 C CA . ASP A 1 105 ? -10.762 2.505 -8.604 1.00 66.06 105 ASP A CA 1
ATOM 835 C C . ASP A 1 105 ? -11.718 1.449 -8.014 1.00 66.06 105 ASP A C 1
ATOM 837 O O . ASP A 1 105 ? -12.927 1.546 -8.209 1.00 66.06 105 ASP A O 1
ATOM 841 N N . GLU A 1 106 ? -11.197 0.466 -7.270 1.00 65.00 106 GLU A N 1
ATOM 842 C CA . GLU A 1 106 ? -11.987 -0.566 -6.579 1.00 65.00 106 GLU A CA 1
ATOM 843 C C . GLU A 1 106 ? -12.405 -0.135 -5.171 1.00 65.00 106 GLU A C 1
ATOM 845 O O . GLU A 1 106 ? -13.282 -0.750 -4.562 1.00 65.00 106 GLU A O 1
ATOM 850 N N . LEU A 1 107 ? -11.793 0.926 -4.635 1.00 63.56 107 LEU A N 1
ATOM 851 C CA . LEU A 1 107 ? -12.240 1.484 -3.372 1.00 63.56 107 LEU A CA 1
ATOM 852 C C . LEU A 1 107 ? -13.616 2.126 -3.559 1.00 63.56 107 LEU A C 1
ATOM 854 O O . LEU A 1 107 ? -13.781 2.961 -4.457 1.00 63.56 107 LEU A O 1
ATOM 858 N N . PRO A 1 108 ? -14.591 1.826 -2.682 1.00 56.19 108 PRO A N 1
ATOM 859 C CA . PRO A 1 108 ? -15.851 2.541 -2.692 1.00 56.19 108 PRO A CA 1
ATOM 860 C C . PRO A 1 108 ? -15.548 4.023 -2.479 1.00 56.19 108 PRO A C 1
ATOM 862 O O . PRO A 1 108 ? -15.063 4.444 -1.425 1.00 56.19 108 PRO A O 1
ATOM 865 N N . LYS A 1 109 ? -15.805 4.837 -3.507 1.00 54.09 109 LYS A N 1
ATOM 866 C CA . LYS A 1 109 ? -15.789 6.289 -3.362 1.00 54.09 109 LYS A CA 1
ATOM 867 C C . LYS A 1 109 ? -16.855 6.604 -2.324 1.00 54.09 109 LYS A C 1
ATOM 869 O O . LYS A 1 109 ? -18.036 6.412 -2.603 1.00 54.09 109 LYS A O 1
ATOM 874 N N . LEU A 1 110 ? -16.430 7.056 -1.142 1.00 48.78 110 LEU A N 1
ATOM 875 C CA . LEU A 1 110 ? -17.291 7.657 -0.125 1.00 48.78 110 LEU A CA 1
ATOM 876 C C . LEU A 1 110 ? -18.009 8.841 -0.777 1.00 48.78 110 LEU A C 1
ATOM 878 O O . LEU A 1 110 ? -17.547 9.981 -0.759 1.00 48.78 110 LEU 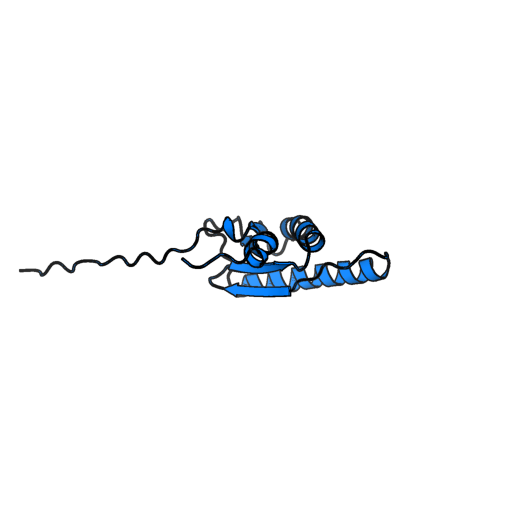A O 1
ATOM 882 N N . THR A 1 111 ? -19.124 8.547 -1.431 1.00 42.84 111 THR A N 1
ATOM 883 C CA . THR A 1 111 ? -20.078 9.535 -1.892 1.00 42.84 111 THR A CA 1
ATOM 884 C C . THR A 1 111 ? -20.650 10.095 -0.606 1.00 42.84 111 THR A C 1
ATOM 886 O O . THR A 1 111 ? -21.302 9.380 0.151 1.00 42.84 111 THR A O 1
ATOM 889 N N . LYS A 1 112 ? -20.304 11.346 -0.285 1.00 43.66 112 LYS A N 1
ATOM 890 C CA . LYS A 1 112 ? -20.904 12.060 0.841 1.00 43.66 112 LYS A CA 1
ATOM 891 C C . LYS A 1 112 ? -22.414 12.086 0.604 1.00 43.66 112 LYS A C 1
ATOM 893 O O . LYS A 1 112 ? -22.898 12.905 -0.171 1.00 43.66 112 LYS A O 1
ATOM 898 N N . ALA A 1 113 ? -23.142 11.171 1.227 1.00 47.41 113 ALA A N 1
ATOM 899 C CA . ALA A 1 113 ? -24.590 11.207 1.253 1.00 47.41 113 ALA A CA 1
ATOM 900 C C . ALA A 1 113 ? -24.986 12.245 2.306 1.00 47.41 113 ALA A C 1
ATOM 902 O O . ALA A 1 113 ? -24.814 12.028 3.504 1.00 47.41 113 ALA A O 1
ATOM 903 N N . ALA A 1 114 ? -25.448 13.411 1.858 1.00 49.47 114 ALA A N 1
ATOM 904 C CA . ALA A 1 114 ? -26.091 14.374 2.738 1.00 49.47 114 ALA A CA 1
ATOM 905 C C . ALA A 1 114 ? -27.531 13.900 2.969 1.00 49.47 114 ALA A C 1
ATOM 907 O O . ALA A 1 114 ? -28.386 14.063 2.100 1.00 49.47 114 ALA A O 1
ATOM 908 N N . LEU A 1 115 ? -27.783 13.260 4.111 1.00 45.50 115 LEU A N 1
ATOM 909 C CA . LEU A 1 115 ? -29.134 12.899 4.529 1.00 45.50 115 LEU A CA 1
ATOM 910 C C . LEU A 1 115 ? -29.754 14.101 5.252 1.00 45.50 115 LEU A C 1
ATOM 912 O O . LEU A 1 115 ? -29.308 14.477 6.335 1.00 45.50 115 LEU A O 1
ATOM 916 N N . TRP A 1 116 ? -30.774 14.709 4.652 1.00 51.19 116 TRP A N 1
ATOM 917 C CA . TRP A 1 116 ? -31.574 15.742 5.305 1.00 51.19 116 TRP A CA 1
ATOM 918 C C . TRP A 1 116 ? -32.644 15.068 6.164 1.00 51.19 116 TRP A C 1
ATOM 920 O O . TRP A 1 116 ? -33.580 14.474 5.637 1.00 51.19 116 TRP A O 1
ATOM 930 N N . ILE A 1 117 ? -32.501 15.143 7.487 1.00 67.31 117 ILE A N 1
ATOM 931 C CA . ILE A 1 117 ? -33.529 14.676 8.423 1.00 67.31 117 ILE A CA 1
ATOM 932 C C . ILE A 1 117 ? -34.527 15.822 8.610 1.00 67.31 117 ILE A C 1
ATOM 934 O O . ILE A 1 117 ? 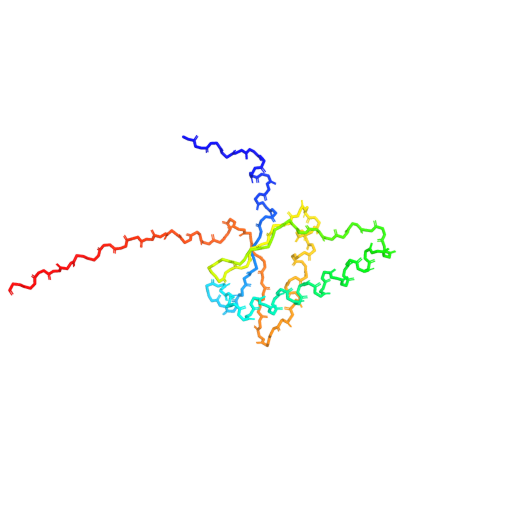-34.161 16.876 9.136 1.00 67.31 117 ILE A O 1
ATOM 938 N N . GLN A 1 118 ? -35.775 15.642 8.170 1.00 58.03 118 GLN A N 1
ATOM 939 C CA . GLN A 1 118 ? -36.839 16.595 8.485 1.00 58.03 118 GLN A CA 1
ATOM 940 C C . GLN A 1 118 ? -37.175 16.484 9.973 1.00 58.03 118 GLN A C 1
ATOM 942 O O . GLN A 1 118 ? -37.514 15.414 10.470 1.00 58.03 118 GLN A O 1
ATOM 947 N N . ARG A 1 119 ? -37.028 17.595 10.699 1.00 61.31 119 ARG A N 1
ATOM 948 C CA . ARG A 1 119 ? -37.441 17.700 12.097 1.00 61.31 119 ARG A CA 1
ATOM 949 C C . ARG A 1 119 ? -38.960 17.877 12.094 1.00 61.31 119 ARG A C 1
ATOM 951 O O . ARG A 1 119 ? -39.433 18.957 11.753 1.00 61.31 119 ARG A O 1
ATOM 958 N N . GLU A 1 120 ? -39.708 16.822 12.412 1.00 63.72 120 GLU A N 1
ATOM 959 C CA . GLU A 1 120 ? -41.149 16.940 12.648 1.00 63.72 120 GLU A CA 1
ATOM 960 C C . GLU A 1 120 ? -41.371 17.937 13.791 1.00 63.72 120 GLU A C 1
ATOM 962 O O . GLU A 1 120 ? -40.832 17.789 14.891 1.00 63.72 120 GLU A O 1
ATOM 967 N N . ALA A 1 121 ? -42.100 19.012 13.491 1.00 54.78 121 ALA A N 1
ATOM 968 C CA . ALA A 1 121 ? -42.561 19.957 14.488 1.00 54.78 121 ALA A CA 1
ATOM 969 C C . ALA A 1 121 ? -43.609 19.240 15.344 1.00 54.78 121 ALA A C 1
ATOM 971 O O . ALA A 1 121 ? -44.666 18.866 14.840 1.00 54.78 121 ALA A O 1
ATOM 972 N N . GLN A 1 122 ? -43.294 19.014 16.619 1.00 46.88 122 GLN A N 1
ATOM 973 C CA . GLN A 1 122 ? -44.288 18.580 17.594 1.00 46.88 122 GLN A CA 1
ATOM 974 C C . GLN A 1 122 ? -45.319 19.709 17.733 1.00 46.88 122 GLN A C 1
ATOM 976 O O . GLN A 1 122 ? -44.958 20.821 18.122 1.00 46.88 122 GLN A O 1
ATOM 981 N N . ALA A 1 123 ? -46.555 19.420 17.323 1.00 53.28 123 ALA A N 1
ATOM 982 C CA . ALA A 1 123 ? -47.740 20.233 17.578 1.00 53.28 123 ALA A CA 1
ATOM 983 C C . ALA A 1 123 ? -48.316 19.919 18.964 1.00 53.28 123 ALA A C 1
ATOM 985 O O . ALA A 1 123 ? -48.192 18.748 19.394 1.00 53.28 123 ALA A O 1
#

Radius of gyration: 18.65 Å; chains: 1; bounding box: 72×32×39 Å

Sequence (123 aa):
MYGISYKDAATSHLKVAIIDKTNPYGKITAEREILVKNTLMAELDKTVLYASCSKTKPPIFRFWTHSGEIMRVTCDDDLTLEWLKIKVPTLKIWKGATITIVRMDELPKLTKAALWIQREAQA

Secondary structure (DSSP, 8-state):
-----HHHHHHHTTEEEEEETTSTT----HHHHHHHHHHHHHHHHHHHHHHHHSSPPPP-EEEEEEETTEEEEEESSHHHHHHHHHHHHH---STT--EEEEEGGGS----------------

pLDDT: mean 70.8, std 12.35, range [36.69, 85.31]

InterPro domains:
  IPR031961 Domain of unknown function DUF4780 [PF16012] (10-121)